Protein AF-A0A932SY22-F1 (afdb_monomer_lite)

Secondary structure (DSSP, 8-state):
-----PPP---S--HHHHHHHHHHHHHHHHHHHHHHHHHHTTS-TT--PPPSS--S-S-------TTPPPTTTSS---HHHHHTTT-----

Foldseek 3Di:
DDDDDDDDPPPDDDPVNVCVCCVVPVVVVVVVVVVVVVVVCCVPVPPDDDDPDDDPDPDDDDDDDPPDDDPVRPDDDDVVCVVCPPPDDDD

Structure (mmCIF, N/CA/C/O backbone):
data_AF-A0A932SY22-F1
#
_entry.id   AF-A0A932SY22-F1
#
loop_
_atom_site.group_PDB
_atom_site.id
_atom_site.type_symbol
_atom_site.label_atom_id
_atom_site.label_alt_id
_atom_site.label_comp_id
_atom_site.label_asym_id
_atom_site.label_entity_id
_atom_site.label_seq_id
_atom_site.pdbx_PDB_ins_code
_atom_site.Cartn_x
_atom_site.Cartn_y
_atom_site.Cartn_z
_atom_site.occupancy
_atom_site.B_iso_or_equiv
_atom_site.auth_seq_id
_atom_site.auth_comp_id
_atom_site.auth_asym_id
_atom_site.auth_atom_id
_atom_site.pdbx_PDB_model_num
ATOM 1 N N . MET A 1 1 ? 31.511 -17.448 -74.219 1.00 49.00 1 MET A N 1
ATOM 2 C CA . MET A 1 1 ? 32.885 -16.926 -74.058 1.00 49.00 1 MET A CA 1
ATOM 3 C C . MET A 1 1 ? 32.839 -15.414 -73.797 1.00 49.00 1 MET A C 1
ATOM 5 O O . MET A 1 1 ? 33.162 -14.624 -74.673 1.00 49.00 1 MET A O 1
ATOM 9 N N . ARG A 1 2 ? 32.367 -14.991 -72.618 1.00 41.44 2 ARG A N 1
ATOM 10 C CA . ARG A 1 2 ? 32.594 -13.640 -72.083 1.00 41.44 2 ARG A CA 1
ATOM 11 C C . ARG A 1 2 ? 32.965 -13.830 -70.620 1.00 41.44 2 ARG A C 1
ATOM 13 O O . ARG A 1 2 ? 32.254 -14.514 -69.897 1.00 41.44 2 ARG A O 1
ATOM 20 N N . SER A 1 3 ? 34.159 -13.356 -70.318 1.00 50.56 3 SER A N 1
ATOM 21 C CA . SER A 1 3 ? 34.967 -13.572 -69.130 1.00 50.56 3 SER A CA 1
ATOM 22 C C . SER A 1 3 ? 34.327 -13.016 -67.869 1.00 50.56 3 SER A C 1
ATOM 24 O O . SER A 1 3 ? 33.956 -11.842 -67.829 1.00 50.56 3 SER A O 1
ATOM 26 N N . ASP A 1 4 ? 34.311 -13.854 -66.838 1.00 55.28 4 ASP A N 1
ATOM 27 C CA . ASP A 1 4 ? 34.288 -13.441 -65.444 1.00 55.28 4 ASP A CA 1
ATOM 28 C C . ASP A 1 4 ? 35.405 -12.421 -65.192 1.00 55.28 4 ASP A C 1
ATOM 30 O O . ASP A 1 4 ? 36.586 -12.708 -65.389 1.00 55.28 4 ASP A O 1
ATOM 34 N N . THR A 1 5 ? 35.043 -11.233 -64.720 1.00 59.03 5 THR A N 1
ATOM 35 C CA . THR A 1 5 ? 35.970 -10.366 -63.990 1.00 59.03 5 THR A CA 1
ATOM 36 C C . THR A 1 5 ? 35.435 -10.232 -62.578 1.00 59.03 5 THR A C 1
ATOM 38 O O . THR A 1 5 ? 34.547 -9.424 -62.303 1.00 59.03 5 THR A O 1
ATOM 41 N N . GLY A 1 6 ? 35.947 -11.101 -61.707 1.00 49.47 6 GLY A N 1
ATOM 42 C CA . GLY A 1 6 ? 35.711 -11.072 -60.275 1.00 49.47 6 GLY A CA 1
ATOM 43 C C . GLY A 1 6 ? 36.146 -9.737 -59.680 1.00 49.47 6 GLY A C 1
ATOM 44 O O . GLY A 1 6 ? 37.254 -9.259 -59.913 1.00 49.47 6 GLY A O 1
ATOM 45 N N . ASN A 1 7 ? 35.244 -9.145 -58.908 1.00 60.78 7 ASN A N 1
ATOM 46 C CA . ASN A 1 7 ? 35.545 -8.058 -57.989 1.00 60.78 7 ASN A CA 1
ATOM 47 C C . ASN A 1 7 ? 36.636 -8.535 -57.005 1.00 60.78 7 ASN A C 1
ATOM 49 O O . ASN A 1 7 ? 36.457 -9.614 -56.424 1.00 60.78 7 ASN A O 1
ATOM 53 N N . PRO A 1 8 ? 37.756 -7.811 -56.812 1.00 60.81 8 PRO A N 1
ATOM 54 C CA . PRO A 1 8 ? 38.739 -8.205 -55.813 1.00 60.81 8 PRO A CA 1
ATOM 55 C C . PRO A 1 8 ? 38.093 -8.202 -54.415 1.00 60.81 8 PRO A C 1
ATOM 57 O O . PRO A 1 8 ? 37.352 -7.276 -54.075 1.00 60.81 8 PRO A O 1
ATOM 60 N N . PRO A 1 9 ? 38.341 -9.220 -53.572 1.00 58.75 9 PRO A N 1
ATOM 61 C CA . PRO A 1 9 ? 37.951 -9.152 -52.175 1.00 58.75 9 PRO A CA 1
ATOM 62 C C . PRO A 1 9 ? 38.806 -8.071 -51.509 1.00 58.75 9 PRO A C 1
ATOM 64 O O . PRO A 1 9 ? 39.988 -8.287 -51.260 1.00 58.75 9 PRO A O 1
ATOM 67 N N . GLU A 1 10 ? 38.218 -6.901 -51.254 1.00 59.94 10 GLU A N 1
ATOM 68 C CA . GLU A 1 10 ? 38.847 -5.814 -50.499 1.00 59.94 10 GLU A CA 1
ATOM 69 C C . GLU A 1 10 ? 39.331 -6.353 -49.143 1.00 59.94 10 GLU A C 1
ATOM 71 O O . GLU A 1 10 ? 38.572 -6.594 -48.198 1.00 59.94 10 GLU A O 1
ATOM 76 N N . SER A 1 11 ? 40.632 -6.618 -49.104 1.00 65.62 11 SER A N 1
ATOM 77 C CA . SER A 1 11 ? 41.367 -7.266 -48.036 1.00 65.62 11 SER A CA 1
ATOM 78 C C . SER A 1 11 ? 41.684 -6.248 -46.948 1.00 65.62 11 SER A C 1
ATOM 80 O O . SER A 1 11 ? 42.675 -5.523 -47.026 1.00 65.62 11 SER A O 1
ATOM 82 N N . GLY A 1 12 ? 40.851 -6.187 -45.914 1.00 64.25 12 GLY A N 1
ATOM 83 C CA . GLY A 1 12 ? 41.201 -5.484 -44.685 1.00 64.25 12 GLY A CA 1
ATOM 84 C C . GLY A 1 12 ? 40.009 -4.881 -43.967 1.00 64.25 12 GLY A C 1
ATOM 85 O O . GLY A 1 12 ? 39.095 -4.310 -44.560 1.00 64.25 12 GLY A O 1
ATOM 86 N N . PHE A 1 13 ? 40.031 -4.981 -42.644 1.00 69.56 13 PHE A N 1
ATOM 87 C CA . PHE A 1 13 ? 39.072 -4.317 -41.776 1.00 69.56 13 PHE A CA 1
ATOM 88 C C . PHE A 1 13 ? 39.220 -2.791 -41.942 1.00 69.56 13 PHE A C 1
ATOM 90 O O . PHE A 1 13 ? 40.097 -2.163 -41.353 1.00 69.56 13 PHE A O 1
ATOM 97 N N . SER A 1 14 ? 38.402 -2.175 -42.801 1.00 81.38 14 SER A N 1
ATOM 98 C CA . SER A 1 14 ? 38.454 -0.726 -43.023 1.00 81.38 14 SER A CA 1
ATOM 99 C C . SER A 1 14 ? 38.119 0.016 -41.727 1.00 81.38 14 SER A C 1
ATOM 101 O O . SER A 1 14 ? 37.093 -0.264 -41.102 1.00 81.38 14 SER A O 1
ATOM 103 N N . ARG A 1 15 ? 38.944 1.003 -41.344 1.00 80.94 15 ARG A N 1
ATOM 104 C CA . ARG A 1 15 ? 38.736 1.858 -40.154 1.00 80.94 15 ARG A CA 1
ATOM 105 C C . ARG A 1 15 ? 37.311 2.408 -40.077 1.00 80.94 15 ARG A C 1
ATOM 107 O O . ARG A 1 15 ? 36.708 2.421 -39.013 1.00 80.94 15 ARG A O 1
ATOM 114 N N . ARG A 1 16 ? 36.733 2.790 -41.219 1.00 79.25 16 ARG A N 1
ATOM 115 C CA . ARG A 1 16 ? 35.350 3.281 -41.306 1.00 79.25 16 ARG A CA 1
ATOM 116 C C . ARG A 1 16 ? 34.320 2.199 -40.967 1.00 79.25 16 ARG A C 1
ATOM 118 O O . ARG A 1 16 ? 33.333 2.485 -40.301 1.00 79.25 16 ARG A O 1
ATOM 125 N N . ARG A 1 17 ? 34.553 0.957 -41.397 1.00 78.12 17 ARG A N 1
ATOM 126 C CA . ARG A 1 17 ? 33.688 -0.190 -41.088 1.00 78.12 17 ARG A CA 1
ATOM 127 C C . ARG A 1 17 ? 33.808 -0.590 -39.616 1.00 78.12 17 ARG A C 1
ATOM 129 O O . ARG A 1 17 ? 32.791 -0.861 -38.991 1.00 78.12 17 ARG A O 1
ATOM 136 N N . PHE A 1 18 ? 35.015 -0.529 -39.051 1.00 79.69 18 PHE A N 1
ATOM 137 C CA . PHE A 1 18 ? 35.243 -0.702 -37.615 1.00 79.69 18 PHE A CA 1
ATOM 138 C C . PHE A 1 18 ? 34.495 0.343 -36.788 1.00 79.69 18 PHE A C 1
ATOM 140 O O . PHE A 1 18 ? 33.742 -0.029 -35.899 1.00 79.69 18 PHE A O 1
ATOM 147 N N . LEU A 1 19 ? 34.639 1.629 -37.117 1.00 78.69 19 LEU A N 1
ATOM 148 C CA . LEU A 1 19 ? 33.963 2.708 -36.396 1.00 78.69 19 LEU A CA 1
ATOM 149 C C . LEU A 1 19 ? 32.435 2.615 -36.522 1.00 78.69 19 LEU A C 1
ATOM 151 O O . LEU A 1 19 ? 31.746 2.767 -35.519 1.00 78.69 19 LEU A O 1
ATOM 155 N N . ASN A 1 20 ? 31.905 2.282 -37.706 1.00 75.38 20 ASN A N 1
ATOM 156 C CA . ASN A 1 20 ? 30.465 2.066 -37.895 1.00 75.38 20 ASN A CA 1
ATOM 157 C C . ASN A 1 20 ? 29.936 0.876 -37.076 1.00 75.38 20 ASN A C 1
ATOM 159 O O . ASN A 1 20 ? 28.901 0.989 -36.427 1.00 75.38 20 ASN A O 1
ATOM 163 N N . CYS A 1 21 ? 30.636 -0.262 -37.075 1.00 73.12 21 CYS A N 1
ATOM 164 C CA . CYS A 1 21 ? 30.213 -1.431 -36.302 1.00 73.12 21 CYS A CA 1
ATOM 165 C C . CYS A 1 21 ? 30.387 -1.229 -34.788 1.00 73.12 21 CYS A C 1
ATOM 167 O O . CYS A 1 21 ? 29.513 -1.623 -34.019 1.00 73.12 21 CYS A O 1
ATOM 169 N N . ALA A 1 22 ? 31.481 -0.602 -34.350 1.00 72.31 22 ALA A N 1
ATOM 170 C CA . ALA A 1 22 ? 31.764 -0.357 -32.939 1.00 72.31 22 ALA A CA 1
ATOM 171 C C . ALA A 1 22 ? 30.814 0.685 -32.334 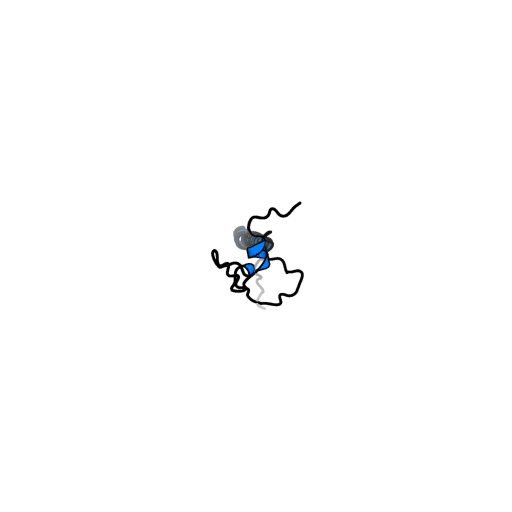1.00 72.31 22 ALA A C 1
ATOM 173 O O . ALA A 1 22 ? 30.334 0.477 -31.223 1.00 72.31 22 ALA A O 1
ATOM 174 N N . ALA A 1 23 ? 30.481 1.757 -33.064 1.00 68.56 23 ALA A N 1
ATOM 175 C CA . ALA A 1 23 ? 29.534 2.771 -32.597 1.00 68.56 23 ALA A CA 1
ATOM 176 C C . ALA A 1 23 ? 28.136 2.180 -32.346 1.00 68.56 23 ALA A C 1
ATOM 178 O O . ALA A 1 23 ? 27.538 2.433 -31.302 1.00 68.56 23 ALA A O 1
ATOM 179 N N . CYS A 1 24 ? 27.639 1.340 -33.260 1.00 69.00 24 CYS A N 1
ATOM 180 C CA . CYS A 1 24 ? 26.342 0.681 -33.095 1.00 69.00 24 CYS A CA 1
ATOM 181 C C . CYS A 1 24 ? 26.380 -0.470 -32.069 1.00 69.00 24 CYS A C 1
ATOM 183 O O . CYS A 1 24 ? 25.416 -0.660 -31.332 1.00 69.00 24 CYS A O 1
ATOM 185 N N . GLY A 1 25 ? 27.478 -1.231 -31.996 1.00 73.88 25 GLY A N 1
ATOM 186 C CA . GLY A 1 25 ? 27.594 -2.399 -31.116 1.00 73.88 25 GLY A CA 1
ATOM 187 C C . GLY A 1 25 ? 27.883 -2.053 -29.654 1.00 73.88 25 GLY A C 1
ATOM 188 O O . GLY A 1 25 ? 27.218 -2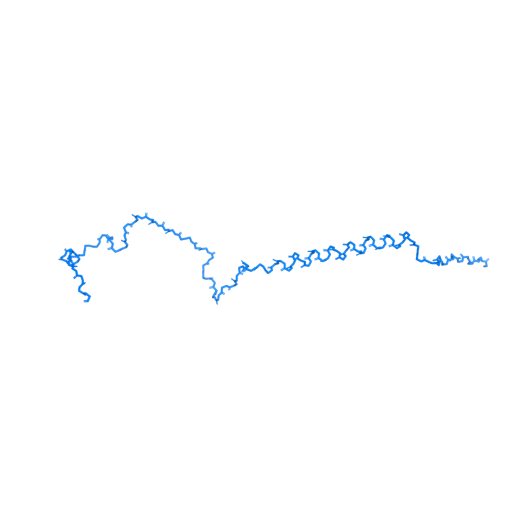.559 -28.753 1.00 73.88 25 GLY A O 1
ATOM 189 N N . PHE A 1 26 ? 28.842 -1.159 -29.401 1.00 80.00 26 PHE A N 1
ATOM 190 C CA . PHE A 1 26 ? 29.244 -0.784 -28.042 1.00 80.00 26 PHE A CA 1
ATOM 191 C C . PHE A 1 26 ? 28.148 0.009 -27.317 1.00 80.00 26 PHE A C 1
ATOM 193 O O . PHE A 1 26 ? 27.872 -0.245 -26.145 1.00 80.00 26 PHE A O 1
ATOM 200 N N . GLY A 1 27 ? 27.454 0.903 -28.033 1.00 81.62 27 GLY A N 1
ATOM 201 C CA . GLY A 1 27 ? 26.286 1.606 -27.499 1.00 81.62 27 GLY A CA 1
ATOM 202 C C . GLY A 1 27 ? 25.158 0.651 -27.094 1.00 81.62 27 GLY A C 1
ATOM 203 O O . GLY A 1 27 ? 24.532 0.846 -26.054 1.00 81.62 27 GLY A O 1
ATOM 204 N N . GLY A 1 28 ? 24.952 -0.430 -27.855 1.00 85.38 28 GLY A N 1
ATOM 205 C CA . GLY A 1 28 ? 23.985 -1.477 -27.521 1.00 85.38 28 GLY A CA 1
ATOM 206 C C . GLY A 1 28 ? 24.317 -2.208 -26.217 1.00 85.38 28 GLY A C 1
ATOM 207 O O . GLY A 1 28 ? 23.421 -2.443 -25.409 1.00 85.38 28 GLY A O 1
ATOM 208 N N . VAL A 1 29 ? 25.596 -2.505 -25.965 1.00 84.69 29 VAL A N 1
ATOM 209 C CA . VAL A 1 29 ? 26.046 -3.127 -24.704 1.00 84.69 29 VAL A CA 1
ATOM 210 C C . VAL A 1 29 ? 25.824 -2.189 -23.516 1.00 84.69 29 VAL A C 1
ATOM 212 O O . VAL A 1 29 ? 25.292 -2.614 -22.491 1.00 84.69 29 VAL A O 1
ATOM 215 N N . ALA A 1 30 ? 26.165 -0.905 -23.658 1.00 86.56 30 ALA A N 1
ATOM 216 C CA . ALA A 1 30 ? 25.924 0.094 -22.616 1.00 86.56 30 ALA A CA 1
ATOM 217 C C . ALA A 1 30 ? 24.421 0.267 -22.315 1.00 86.56 30 ALA A C 1
ATOM 219 O O . ALA A 1 30 ? 24.018 0.323 -21.153 1.00 86.56 30 ALA A O 1
ATOM 220 N N . PHE A 1 31 ? 23.579 0.286 -23.352 1.00 87.12 31 PHE A N 1
ATOM 221 C CA . PHE A 1 31 ? 22.126 0.364 -23.203 1.00 87.12 31 PHE A CA 1
ATOM 222 C C . PHE A 1 31 ? 21.538 -0.882 -22.523 1.00 87.12 31 PHE A C 1
ATOM 224 O O . PHE A 1 31 ? 20.707 -0.757 -21.626 1.00 87.12 31 PHE A O 1
ATOM 231 N N . GLN A 1 32 ? 22.014 -2.081 -22.878 1.00 89.38 32 GLN A N 1
ATOM 232 C CA . GLN A 1 32 ? 21.628 -3.326 -22.204 1.00 89.38 32 GLN A CA 1
ATOM 233 C C . GLN A 1 32 ? 22.028 -3.330 -20.725 1.00 89.38 32 GLN A C 1
ATOM 235 O O . GLN A 1 32 ? 21.227 -3.723 -19.880 1.00 89.38 32 GLN A O 1
ATOM 240 N N . ALA A 1 33 ? 23.221 -2.833 -20.386 1.00 88.06 33 ALA A N 1
ATOM 241 C CA . ALA A 1 33 ? 23.650 -2.701 -18.995 1.00 88.06 33 ALA A CA 1
ATOM 242 C C . ALA A 1 33 ? 22.747 -1.738 -18.199 1.00 88.06 33 ALA A C 1
ATOM 244 O O . ALA A 1 33 ? 22.392 -2.021 -17.053 1.00 88.06 33 ALA A O 1
ATOM 245 N N . MET A 1 34 ? 22.314 -0.632 -18.814 1.00 87.38 34 MET A N 1
ATOM 246 C CA . MET A 1 34 ? 21.370 0.306 -18.198 1.00 87.38 34 MET A CA 1
ATOM 247 C C . MET A 1 34 ? 19.986 -0.328 -17.987 1.00 87.38 34 MET A C 1
ATOM 249 O O . MET A 1 34 ? 19.422 -0.208 -16.899 1.00 87.38 34 MET A O 1
ATOM 253 N N . LEU A 1 35 ? 19.458 -1.045 -18.986 1.00 87.56 35 LEU A N 1
ATOM 254 C CA . LEU A 1 35 ? 18.189 -1.772 -18.870 1.00 87.56 35 LEU A CA 1
ATOM 255 C C . LEU A 1 35 ? 18.245 -2.871 -17.802 1.00 87.56 35 LEU A C 1
ATOM 257 O O . LEU A 1 35 ? 17.299 -3.014 -17.032 1.00 87.56 35 LEU A O 1
ATOM 261 N N . ALA A 1 36 ? 19.355 -3.606 -17.712 1.00 85.75 36 ALA A N 1
ATOM 262 C CA . ALA A 1 36 ? 19.562 -4.619 -16.683 1.00 85.75 36 ALA A CA 1
ATOM 263 C C . ALA A 1 36 ? 19.560 -4.011 -15.271 1.00 85.75 36 ALA A C 1
ATOM 265 O O . ALA A 1 36 ? 18.989 -4.598 -14.356 1.00 85.75 36 ALA A O 1
ATOM 266 N N . ASN A 1 37 ? 20.127 -2.814 -15.095 1.00 80.69 37 ASN A N 1
ATOM 267 C CA . ASN A 1 37 ? 20.107 -2.108 -13.813 1.00 80.69 37 ASN A CA 1
ATOM 268 C C . ASN A 1 37 ? 18.693 -1.617 -13.440 1.00 80.69 37 ASN A C 1
ATOM 270 O O . ASN A 1 37 ? 18.270 -1.738 -12.294 1.00 80.69 37 ASN A O 1
ATOM 274 N N . ILE A 1 38 ? 17.924 -1.124 -14.418 1.00 79.19 38 ILE A N 1
ATOM 275 C CA . ILE A 1 38 ? 16.510 -0.756 -14.221 1.00 79.19 38 ILE A CA 1
ATOM 276 C C . ILE A 1 38 ? 15.672 -1.994 -13.867 1.00 79.19 38 ILE A C 1
ATOM 278 O O . ILE A 1 38 ? 14.824 -1.931 -12.978 1.00 79.19 38 ILE A O 1
ATOM 282 N N . ALA A 1 39 ? 15.926 -3.129 -14.520 1.00 73.75 39 ALA A N 1
ATOM 283 C CA . ALA A 1 39 ? 15.266 -4.392 -14.212 1.00 73.75 39 ALA A CA 1
ATOM 284 C C . ALA A 1 39 ? 15.654 -4.920 -12.820 1.00 73.75 39 ALA A C 1
ATOM 286 O O . ALA A 1 39 ? 14.789 -5.374 -12.084 1.00 73.75 39 ALA A O 1
ATOM 287 N N . ALA A 1 40 ? 16.920 -4.806 -12.411 1.00 67.94 40 ALA A N 1
ATOM 288 C CA . ALA A 1 40 ? 17.364 -5.182 -11.067 1.00 67.94 40 ALA A CA 1
ATOM 289 C C . ALA A 1 40 ? 16.771 -4.275 -9.971 1.00 67.94 40 ALA A C 1
ATOM 291 O O . ALA A 1 40 ? 16.496 -4.736 -8.865 1.00 67.94 40 ALA A O 1
ATOM 292 N N . ALA A 1 41 ? 16.487 -3.006 -10.280 1.00 60.25 41 ALA A N 1
ATOM 293 C CA . ALA A 1 41 ? 15.787 -2.093 -9.376 1.00 60.25 41 ALA A CA 1
ATOM 294 C C . ALA A 1 41 ? 14.313 -2.482 -9.122 1.00 60.25 41 ALA A C 1
ATOM 296 O O . ALA A 1 41 ? 13.675 -1.902 -8.240 1.00 60.25 41 ALA A O 1
ATOM 297 N N . SER A 1 42 ? 13.760 -3.481 -9.831 1.00 58.19 42 SER A N 1
ATOM 298 C CA . SER A 1 42 ? 12.412 -3.995 -9.558 1.00 58.19 42 SER A CA 1
ATOM 299 C C . SER A 1 42 ? 12.309 -4.726 -8.215 1.00 58.19 42 SER A C 1
ATOM 301 O O . SER A 1 42 ? 11.203 -4.888 -7.699 1.00 58.19 42 SER A O 1
ATOM 303 N N . SER A 1 43 ? 13.427 -5.147 -7.611 1.00 65.38 43 SER A N 1
ATOM 304 C CA . SER A 1 43 ? 13.460 -5.635 -6.228 1.00 65.38 43 SER A CA 1
ATOM 305 C C . SER A 1 43 ? 13.691 -4.473 -5.261 1.00 65.38 43 SER A C 1
ATOM 307 O O . SER A 1 43 ? 14.721 -4.387 -4.592 1.00 65.38 43 SER A O 1
ATOM 309 N N . SER A 1 44 ? 12.738 -3.543 -5.202 1.00 67.81 44 SER A N 1
ATOM 310 C CA . SER A 1 44 ? 12.729 -2.530 -4.148 1.00 67.81 44 SER A CA 1
ATOM 311 C C . SER A 1 44 ? 12.686 -3.236 -2.782 1.00 67.81 44 SER A C 1
ATOM 313 O O . SER A 1 44 ? 11.839 -4.109 -2.589 1.00 67.81 44 SER A O 1
ATOM 315 N N . PRO A 1 45 ? 13.531 -2.876 -1.799 1.00 67.75 45 PRO A N 1
ATOM 316 C CA . PRO A 1 45 ? 13.403 -3.391 -0.433 1.00 67.75 45 PRO A CA 1
ATOM 317 C C . PRO A 1 45 ? 12.064 -3.005 0.225 1.00 67.75 45 PRO A C 1
ATOM 319 O O . PRO A 1 45 ? 11.682 -3.586 1.236 1.00 67.75 45 PRO A O 1
ATOM 322 N N . LEU A 1 46 ? 11.333 -2.055 -0.372 1.00 70.62 46 LEU A N 1
ATOM 323 C CA . LEU A 1 46 ? 9.969 -1.662 -0.015 1.00 70.62 46 LEU A CA 1
ATOM 324 C C . LEU A 1 46 ? 8.911 -2.257 -0.963 1.00 70.62 46 LEU A C 1
ATOM 326 O O . LEU A 1 46 ? 7.758 -1.826 -0.946 1.00 70.62 46 LEU A O 1
ATOM 330 N N . ALA A 1 47 ? 9.282 -3.211 -1.822 1.00 74.31 47 ALA A N 1
ATOM 331 C CA . ALA A 1 47 ? 8.331 -3.880 -2.698 1.00 74.31 47 ALA A CA 1
ATOM 332 C C . ALA A 1 47 ? 7.249 -4.568 -1.856 1.00 74.31 47 ALA A C 1
ATOM 334 O O . ALA A 1 47 ? 7.535 -5.226 -0.852 1.00 74.31 47 ALA A O 1
ATOM 335 N N . SER A 1 48 ? 5.990 -4.413 -2.268 1.00 72.44 48 SER A N 1
ATOM 336 C CA . SER A 1 48 ? 4.859 -5.011 -1.564 1.00 72.44 48 SER A CA 1
ATOM 337 C C . SER A 1 48 ? 5.018 -6.531 -1.522 1.00 72.44 48 SER A C 1
ATOM 339 O O . SER A 1 48 ? 4.973 -7.196 -2.560 1.00 72.44 48 SER A O 1
ATOM 341 N N . ARG A 1 49 ? 5.197 -7.091 -0.325 1.00 78.81 49 ARG A N 1
ATOM 342 C CA . ARG A 1 49 ? 5.262 -8.540 -0.137 1.00 78.81 49 ARG A CA 1
ATOM 343 C C . ARG A 1 49 ? 3.861 -9.137 -0.233 1.00 78.81 49 ARG A C 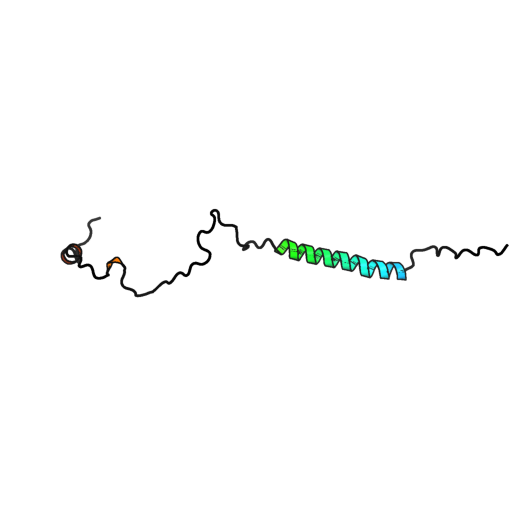1
ATOM 345 O O . ARG A 1 49 ? 2.894 -8.548 0.249 1.00 78.81 49 ARG A O 1
ATOM 352 N N . ALA A 1 50 ? 3.761 -10.324 -0.824 1.00 81.12 50 ALA A N 1
ATOM 353 C CA . ALA A 1 50 ? 2.518 -11.080 -0.803 1.00 81.12 50 ALA A CA 1
ATOM 354 C C . ALA A 1 50 ? 2.106 -11.381 0.657 1.00 81.12 50 ALA A C 1
ATOM 356 O O . ALA A 1 50 ? 2.957 -11.795 1.453 1.00 81.12 50 ALA A O 1
ATOM 357 N N . PRO A 1 51 ? 0.831 -11.169 1.031 1.00 83.25 51 PRO A N 1
ATOM 358 C CA . PRO A 1 51 ? 0.343 -11.505 2.362 1.00 83.25 51 PRO A CA 1
ATOM 359 C C . PRO A 1 51 ? 0.354 -13.024 2.583 1.00 83.25 51 PRO A C 1
ATOM 361 O O . PRO A 1 51 ? 0.154 -13.799 1.651 1.00 83.25 51 PRO A O 1
ATOM 364 N N . HIS A 1 52 ? 0.539 -13.454 3.836 1.00 89.31 52 HIS A N 1
ATOM 365 C CA . HIS A 1 52 ? 0.514 -14.876 4.214 1.00 89.31 52 HIS A CA 1
ATOM 366 C C . HIS A 1 52 ? -0.854 -15.544 3.991 1.00 89.31 52 HIS A C 1
ATOM 368 O O . HIS A 1 52 ? -0.930 -16.762 3.861 1.00 89.31 52 HIS A O 1
ATOM 374 N N . PHE A 1 53 ? -1.928 -14.752 3.937 1.00 90.62 53 PHE A N 1
ATOM 375 C CA . PHE A 1 53 ? -3.296 -15.219 3.734 1.00 90.62 53 PHE A CA 1
ATOM 376 C C . PHE A 1 53 ? -3.942 -14.517 2.546 1.00 90.62 53 PHE A C 1
ATOM 378 O O . PHE A 1 53 ? -3.656 -13.350 2.267 1.00 90.62 53 PHE A O 1
ATOM 385 N N . ALA A 1 54 ? -4.866 -15.216 1.886 1.00 88.88 54 ALA A N 1
ATOM 386 C CA . ALA A 1 54 ? -5.658 -14.633 0.816 1.00 88.88 54 ALA A CA 1
ATOM 387 C C . ALA A 1 54 ? -6.502 -13.460 1.362 1.00 88.88 54 ALA A C 1
ATOM 389 O O . ALA A 1 54 ? -7.243 -13.639 2.337 1.00 88.88 54 ALA A O 1
ATOM 390 N N . PRO A 1 55 ? -6.412 -12.257 0.765 1.00 86.62 55 PRO A N 1
ATOM 391 C CA . PRO A 1 55 ? -7.188 -11.113 1.218 1.00 86.62 55 PRO A CA 1
ATOM 392 C C . PRO A 1 55 ? -8.680 -11.376 1.002 1.00 86.62 55 PRO A C 1
ATOM 394 O O . PRO A 1 55 ? -9.135 -11.594 -0.118 1.00 86.62 55 PRO A O 1
ATOM 397 N N . ARG A 1 56 ? -9.458 -11.329 2.087 1.00 89.38 56 ARG A N 1
ATOM 398 C CA . ARG A 1 56 ? -10.920 -11.508 2.040 1.00 89.38 56 ARG A CA 1
ATOM 399 C C . ARG A 1 56 ? -11.655 -10.274 1.513 1.00 89.38 56 ARG A C 1
ATOM 401 O O . ARG A 1 56 ? -12.762 -10.395 1.004 1.00 89.38 56 ARG A O 1
ATOM 408 N N . ALA A 1 57 ? -11.054 -9.093 1.654 1.00 88.31 57 ALA A N 1
ATOM 409 C CA . ALA A 1 57 ? -11.622 -7.815 1.241 1.00 88.31 57 ALA A CA 1
ATOM 410 C C . ALA A 1 57 ? -10.654 -7.081 0.306 1.00 88.31 57 ALA A C 1
ATOM 412 O O . ALA A 1 57 ? -9.449 -7.055 0.541 1.00 88.31 57 ALA A O 1
ATOM 413 N N . LYS A 1 58 ? -11.195 -6.459 -0.748 1.00 86.88 58 LYS A N 1
ATOM 414 C CA . LYS A 1 58 ? -10.410 -5.725 -1.756 1.00 86.88 58 LYS A CA 1
ATOM 415 C C . LYS A 1 58 ? -10.043 -4.304 -1.313 1.00 86.88 58 LYS A C 1
ATOM 417 O O . LYS A 1 58 ? -9.060 -3.753 -1.796 1.00 86.88 58 LYS A O 1
ATOM 422 N N . ARG A 1 59 ? -10.857 -3.688 -0.448 1.00 88.44 59 ARG A N 1
ATOM 423 C CA . ARG A 1 59 ? -10.685 -2.319 0.062 1.00 88.44 59 ARG A CA 1
ATOM 424 C C . ARG A 1 59 ? -11.159 -2.261 1.510 1.00 88.44 59 ARG A C 1
ATOM 426 O O . ARG A 1 59 ? -12.210 -2.817 1.816 1.00 88.44 59 ARG A O 1
ATOM 433 N N . VAL A 1 60 ? -10.406 -1.580 2.367 1.00 86.94 60 VAL A N 1
ATOM 434 C CA . VAL A 1 60 ? -10.757 -1.333 3.771 1.00 86.94 60 VAL A CA 1
ATOM 435 C C . VAL A 1 60 ? -10.651 0.166 4.004 1.00 86.94 60 VAL A C 1
ATOM 437 O O . VAL A 1 60 ? -9.596 0.747 3.766 1.00 86.94 60 VAL A O 1
ATOM 440 N N . ILE A 1 61 ? -11.745 0.792 4.433 1.00 90.12 61 ILE A N 1
ATOM 441 C CA . ILE A 1 61 ? -11.762 2.202 4.828 1.00 90.12 61 ILE A CA 1
ATOM 442 C C . ILE A 1 61 ? -11.842 2.212 6.351 1.00 90.12 61 ILE A C 1
ATOM 444 O O . ILE A 1 61 ? -12.838 1.767 6.916 1.00 90.12 61 ILE A O 1
ATOM 448 N N . PHE A 1 62 ? -10.774 2.657 7.011 1.00 88.50 62 PHE A N 1
ATOM 449 C CA . PHE A 1 62 ? -10.729 2.793 8.463 1.00 88.50 62 PHE A CA 1
ATOM 450 C C . PHE A 1 62 ? -11.029 4.242 8.838 1.00 88.50 62 PHE A C 1
ATOM 452 O O . PHE A 1 62 ? -10.282 5.147 8.471 1.00 88.50 62 PHE A O 1
ATOM 459 N N . LEU A 1 63 ? -12.137 4.456 9.546 1.00 84.56 63 LEU A N 1
ATOM 460 C CA . LEU A 1 63 ? -12.549 5.771 10.017 1.00 84.56 63 LEU A CA 1
ATOM 461 C C . LEU A 1 63 ? -12.297 5.842 11.523 1.00 84.56 63 LEU A C 1
ATOM 463 O O . LEU A 1 63 ? -12.979 5.176 12.298 1.00 84.56 63 LEU A O 1
ATOM 467 N N . PHE A 1 64 ? -11.324 6.653 11.936 1.00 82.19 64 PHE A N 1
ATOM 468 C CA . PHE A 1 64 ? -11.105 6.972 13.343 1.00 82.19 64 PHE A CA 1
ATOM 469 C C . PHE A 1 64 ? -11.817 8.283 13.681 1.00 82.19 64 PHE A C 1
ATOM 471 O O . PHE A 1 64 ? -11.402 9.355 13.245 1.00 82.19 64 PHE A O 1
ATOM 478 N N . MET A 1 65 ? -12.903 8.196 14.447 1.00 81.31 65 MET A N 1
ATOM 479 C CA . MET A 1 65 ? -13.646 9.364 14.919 1.00 81.31 65 MET A CA 1
ATOM 480 C C . MET A 1 65 ? -13.149 9.749 16.314 1.00 81.31 65 MET A C 1
ATOM 482 O O . MET A 1 65 ? -13.603 9.206 17.321 1.00 81.31 65 MET A O 1
ATOM 486 N N . ALA A 1 66 ? -12.197 10.680 16.371 1.00 78.25 66 ALA A N 1
ATOM 487 C CA . ALA A 1 66 ? -11.748 11.256 17.633 1.00 78.25 66 ALA A CA 1
ATOM 488 C C . ALA A 1 66 ? -12.897 12.039 18.293 1.00 78.25 66 ALA A C 1
ATOM 490 O O . ALA A 1 66 ? -13.502 12.902 17.661 1.00 78.25 66 ALA A O 1
ATOM 491 N N . GLY A 1 67 ? -13.194 11.740 19.560 1.00 77.94 67 GLY A N 1
ATOM 492 C CA . GLY A 1 67 ? -14.212 12.455 20.342 1.00 77.94 67 GLY A CA 1
ATOM 493 C C . GLY A 1 67 ? -15.621 11.855 20.315 1.00 77.94 67 GLY A C 1
ATOM 494 O O . GLY A 1 67 ? -16.530 12.441 20.897 1.00 77.94 67 GLY A O 1
ATOM 495 N N . GLY A 1 68 ? -15.824 10.692 19.686 1.00 77.06 68 GLY A N 1
ATOM 496 C CA . GLY A 1 68 ? -17.061 9.930 19.865 1.00 77.06 68 GLY A CA 1
ATOM 497 C C . GLY A 1 68 ? -17.145 9.334 21.279 1.00 77.06 68 GLY A C 1
ATOM 498 O O . GLY A 1 68 ? -16.109 8.926 21.813 1.00 77.06 68 GLY A O 1
ATOM 499 N N . PRO A 1 69 ? -18.342 9.258 21.897 1.00 73.12 69 PRO A N 1
ATOM 500 C CA . PRO A 1 69 ? -18.506 8.525 23.146 1.00 73.12 69 PRO A CA 1
ATOM 501 C C . PRO A 1 69 ? -18.015 7.093 22.943 1.00 73.12 69 PRO A C 1
ATOM 503 O O . PRO A 1 69 ? -18.288 6.471 21.910 1.00 73.12 69 PRO A O 1
ATOM 506 N N . SER A 1 70 ? -17.258 6.578 23.913 1.00 72.00 70 SER A N 1
ATOM 507 C CA . SER A 1 70 ? -16.790 5.198 23.849 1.00 72.00 70 SER A CA 1
ATOM 508 C C . SER A 1 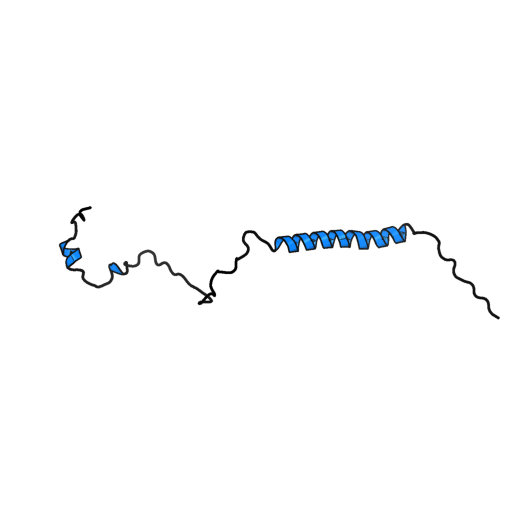70 ? -18.000 4.271 23.697 1.00 72.00 70 SER A C 1
ATOM 510 O O . SER A 1 70 ? -19.078 4.566 24.213 1.00 72.00 70 SER A O 1
ATOM 512 N N . GLN A 1 71 ? -17.852 3.122 23.027 1.00 70.50 71 GLN A N 1
ATOM 513 C CA . GLN A 1 71 ? -18.937 2.127 22.957 1.00 70.50 71 GLN A CA 1
ATOM 514 C C . GLN A 1 71 ? -19.468 1.770 24.359 1.00 70.50 71 GLN A C 1
ATOM 516 O O . GLN A 1 71 ? -20.625 1.399 24.536 1.00 70.50 71 GLN A O 1
ATOM 521 N N . HIS A 1 72 ? -18.606 1.902 25.365 1.00 69.50 72 HIS A N 1
ATOM 522 C CA . HIS A 1 72 ? -18.920 1.673 26.757 1.00 69.50 72 HIS A CA 1
ATOM 523 C C . HIS A 1 72 ? -19.714 2.828 27.411 1.00 69.50 72 HIS A C 1
ATOM 525 O O . HIS A 1 72 ? -20.411 2.573 28.387 1.00 69.50 72 HIS A O 1
ATOM 531 N N . ASP A 1 73 ? -19.682 4.053 26.891 1.00 72.00 73 ASP A N 1
ATOM 532 C CA . ASP A 1 73 ? -20.433 5.206 27.425 1.00 72.00 73 ASP A CA 1
ATOM 533 C C . ASP A 1 73 ? -21.771 5.456 26.710 1.00 72.00 73 ASP A C 1
ATOM 535 O O . ASP A 1 73 ? -22.504 6.384 27.047 1.00 72.00 73 ASP A O 1
ATOM 539 N N . LEU A 1 74 ? -22.124 4.624 25.727 1.00 73.25 74 LEU A N 1
ATOM 540 C CA . LEU A 1 74 ? -23.402 4.715 25.023 1.00 73.25 74 LEU A CA 1
ATOM 541 C C . LEU A 1 74 ? -24.555 4.207 25.894 1.00 73.25 74 LEU A C 1
ATOM 543 O O . LEU A 1 74 ? -24.501 3.065 26.336 1.00 73.25 74 LEU A O 1
ATOM 547 N N . PHE A 1 75 ? -25.579 5.058 26.071 1.00 68.56 75 PHE A N 1
ATOM 548 C CA . PHE A 1 75 ? -27.009 4.883 26.438 1.00 68.56 75 PHE A CA 1
ATOM 549 C C . PHE A 1 75 ? -27.483 3.700 27.308 1.00 68.56 75 PHE A C 1
ATOM 551 O O . PHE A 1 75 ? -28.685 3.491 27.462 1.00 68.56 75 PHE A O 1
ATOM 558 N N . VAL A 1 76 ? -26.584 2.945 27.923 1.00 78.31 76 VAL A N 1
ATOM 559 C CA . VAL A 1 76 ? -26.890 1.842 28.820 1.00 78.31 76 VAL A CA 1
ATOM 560 C C . VAL A 1 76 ? -26.552 2.322 30.223 1.00 78.31 76 VAL A C 1
ATOM 562 O O . VAL A 1 76 ? -25.370 2.468 30.544 1.00 78.31 76 VAL A O 1
ATOM 565 N N . PRO A 1 77 ? -27.556 2.596 31.072 1.00 76.56 77 PRO A N 1
ATOM 566 C CA . PRO A 1 77 ? -27.294 2.978 32.447 1.00 76.56 77 PRO A CA 1
ATOM 567 C C . PRO A 1 77 ? -26.559 1.839 33.158 1.00 76.56 77 PRO A C 1
ATOM 569 O O . PRO A 1 77 ? -26.993 0.687 33.147 1.00 76.56 77 PRO A O 1
ATOM 572 N N . LYS A 1 78 ? -25.426 2.171 33.784 1.00 81.38 78 LYS A N 1
ATOM 573 C CA . LYS A 1 78 ? -24.578 1.230 34.527 1.00 81.38 78 LY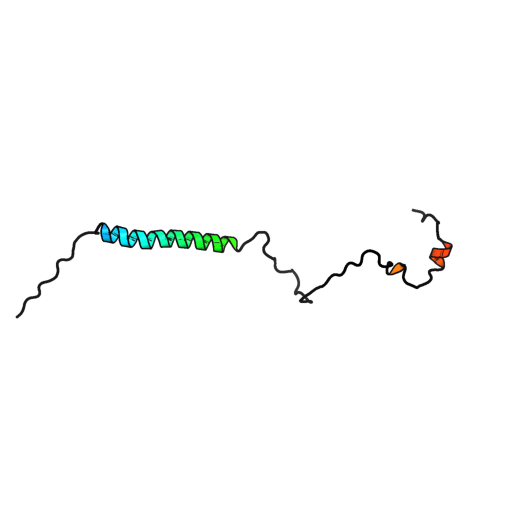S A CA 1
ATOM 574 C C . LYS A 1 78 ? -24.718 1.497 36.020 1.00 81.38 78 LYS A C 1
ATOM 576 O O . LYS A 1 78 ? -23.860 2.158 36.602 1.00 81.38 78 LYS A O 1
ATOM 581 N N . PRO A 1 79 ? -25.783 0.989 36.667 1.00 83.19 79 PRO A N 1
ATOM 582 C CA . PRO A 1 79 ? -26.083 1.309 38.061 1.00 83.19 79 PRO A CA 1
ATOM 583 C C . PRO A 1 79 ? -24.947 0.9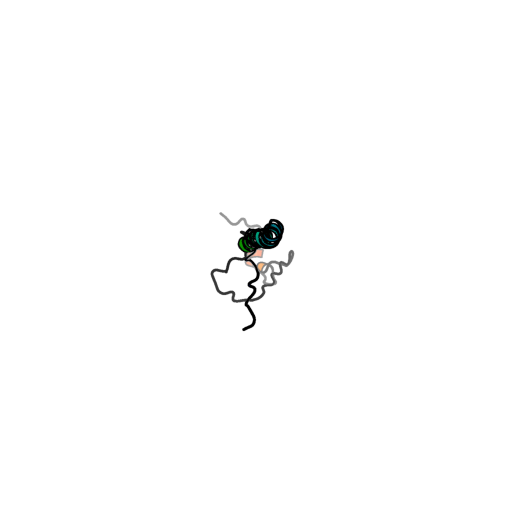14 39.007 1.00 83.19 79 PRO A C 1
ATOM 585 O O . PRO A 1 79 ? -24.727 1.583 40.011 1.00 83.19 79 PRO A O 1
ATOM 588 N N . ARG A 1 80 ? -24.190 -0.137 38.672 1.00 81.12 80 ARG A N 1
ATOM 589 C CA . ARG A 1 80 ? -23.020 -0.562 39.442 1.00 81.12 80 ARG A CA 1
ATOM 590 C C . ARG A 1 80 ? -21.863 0.440 39.360 1.00 81.12 80 ARG A C 1
ATOM 592 O O . ARG A 1 80 ? -21.334 0.805 40.397 1.00 81.12 80 ARG A O 1
ATOM 599 N N . LEU A 1 81 ? -21.549 0.965 38.172 1.00 77.12 81 LEU A N 1
ATOM 600 C CA . LEU A 1 81 ? -20.511 1.995 38.009 1.00 77.12 81 LEU A CA 1
ATOM 601 C C . LEU A 1 81 ? -20.890 3.321 38.666 1.00 77.12 81 LEU A C 1
ATOM 603 O O . LEU A 1 81 ? -20.022 4.001 39.192 1.00 77.12 81 LEU A O 1
ATOM 607 N N . VAL A 1 82 ? -22.177 3.675 38.662 1.00 80.25 82 VAL A N 1
ATOM 608 C CA . VAL A 1 82 ? -22.668 4.862 39.380 1.00 80.25 82 VAL A CA 1
ATOM 609 C C . VAL A 1 82 ? -22.479 4.695 40.890 1.00 80.25 82 VAL A C 1
ATOM 611 O O . VAL A 1 82 ? -22.058 5.630 41.561 1.00 80.25 82 VAL A O 1
ATOM 614 N N . ARG A 1 83 ? -22.749 3.498 41.427 1.00 83.19 83 ARG A N 1
ATOM 615 C CA . ARG A 1 83 ? -22.567 3.183 42.856 1.00 83.19 83 ARG A CA 1
ATOM 616 C C . ARG A 1 83 ? -21.101 3.099 43.273 1.00 83.19 83 ARG A C 1
ATOM 618 O O . ARG A 1 83 ? -20.762 3.479 44.386 1.00 83.19 83 ARG A O 1
ATOM 625 N N . GLU A 1 84 ? -20.250 2.585 42.395 1.00 85.38 84 GLU A N 1
ATOM 626 C CA . GLU A 1 84 ? -18.820 2.373 42.644 1.00 85.38 84 GLU A CA 1
ATOM 627 C C . GLU A 1 84 ? -17.966 3.561 42.150 1.00 85.38 84 GLU A C 1
ATOM 629 O O . GLU A 1 84 ? -16.736 3.503 42.172 1.00 85.38 84 GLU A O 1
ATOM 634 N N . HIS A 1 85 ? -18.598 4.664 41.724 1.00 79.56 85 HIS A N 1
ATOM 635 C CA . HIS A 1 85 ? -17.902 5.853 41.242 1.00 79.56 85 HIS A CA 1
ATOM 636 C C . HIS A 1 85 ? -16.996 6.436 42.338 1.00 79.56 85 HIS A C 1
ATOM 638 O O . HIS A 1 85 ? -17.450 6.752 43.436 1.00 79.56 85 HIS A O 1
ATOM 644 N N . GLY A 1 86 ? -15.700 6.567 42.042 1.00 81.31 86 GLY A N 1
ATOM 645 C CA . GLY A 1 86 ? -14.698 7.076 42.984 1.00 81.31 86 GLY A CA 1
ATOM 646 C C . GLY A 1 86 ? -14.099 6.027 43.929 1.00 81.31 86 GLY A C 1
ATOM 647 O O . GLY A 1 86 ? -13.196 6.361 44.697 1.00 81.31 86 GLY A O 1
ATOM 648 N N . GLN A 1 87 ? -14.530 4.763 43.863 1.00 82.75 87 GLN A N 1
ATOM 649 C CA . GLN A 1 87 ? -13.870 3.691 44.606 1.00 82.75 87 GLN A CA 1
ATOM 650 C C . GLN A 1 87 ? -12.567 3.288 43.913 1.00 82.75 87 GLN A C 1
ATOM 652 O O . GLN A 1 87 ? -12.517 3.069 42.702 1.00 82.75 87 GLN A O 1
ATOM 657 N N . ARG A 1 88 ? -11.486 3.194 44.691 1.00 71.94 88 ARG A N 1
ATOM 658 C CA . ARG A 1 88 ? -10.222 2.647 44.197 1.00 71.94 88 ARG A CA 1
ATOM 659 C C . ARG A 1 88 ? -10.402 1.145 44.024 1.00 71.94 88 ARG A C 1
ATOM 661 O O . ARG A 1 88 ? -10.704 0.456 44.994 1.00 71.94 88 ARG A O 1
ATOM 668 N N . VAL A 1 89 ? -10.214 0.652 42.803 1.00 74.06 89 VAL A N 1
ATOM 669 C CA . VAL A 1 89 ? -10.106 -0.788 42.554 1.00 74.06 89 VAL A CA 1
ATOM 670 C C . VAL A 1 89 ? -8.876 -1.264 43.321 1.00 74.06 89 VAL A C 1
ATOM 672 O O . VAL A 1 89 ? -7.767 -0.809 43.042 1.00 74.06 89 VAL A O 1
ATOM 675 N N . GLY A 1 90 ? -9.093 -2.082 44.351 1.00 71.06 90 GLY A N 1
ATOM 676 C CA . GLY A 1 90 ? -8.011 -2.685 45.119 1.00 71.06 90 GLY A CA 1
ATOM 677 C C . GLY A 1 90 ? -7.166 -3.538 44.183 1.00 71.06 90 GLY A C 1
ATOM 678 O O . GLY A 1 90 ? -7.699 -4.438 43.535 1.00 71.06 90 GLY A O 1
ATOM 679 N N . VAL A 1 91 ? -5.889 -3.183 44.074 1.00 55.53 91 VAL A N 1
ATOM 680 C CA . VAL A 1 91 ? -4.858 -4.027 43.465 1.00 55.53 91 VAL A CA 1
ATOM 681 C C . VAL A 1 91 ? -4.431 -5.064 44.491 1.00 55.53 91 VAL A C 1
ATOM 683 O O . VAL A 1 91 ? -4.322 -4.671 45.677 1.00 55.53 91 VAL A O 1
#

Sequence (91 aa):
MRSDTGNPPESGFSRRRFLNCAACGFGGVAFQAMLANIAAASSSPLASRAPHFAPRAKRVIFLFMAGGPSQHDLFVPKPRLVREHGQRVGV

Radius of gyration: 40.02 Å; chains: 1; bounding box: 69×29×119 Å

pLDDT: mean 75.57, std 10.78, range [41.44, 90.62]